Protein AF-A0A7S8DF41-F1 (afdb_monomer)

Foldseek 3Di:
DLPPVLVVLLVVQVVQWDWDAFPVRDTDTDHDLVNLLCVCVVPVVLVVVQCPQPPRDPDDSCCCSPWASVVQSVCSNVSHNNCVVVCVVVVCTCVNCVNVVSPDPPPPPPPPDDD

Sequence (115 aa):
MTTQFEISFRQWIPSVSKVGVNGFGEESKYVPATELTAYWCEEQLLHDIIDAINPVMSVPYQTITEQYLGVFSTLVYLGRPEAIRHFLALGMSDDVCLFALMNCPMNGTTSLTNS

pLDDT: mean 73.69, std 16.04, range [32.75, 87.62]

Organism: Fusarium culmorum (NCBI:txid5516)

Radius of gyration: 14.83 Å; Cα contacts (8 Å, |Δi|>4): 92; chains: 1; bounding box: 47×32×29 Å

Secondary structure (DSSP, 8-state):
-THHHHHHHHHHHHHH-EEEE-TTS-EEEE--HHHHHHHHHHS-HHHHHHHHSSSPP-S-HHHHHHHSHHHHHHHHHTT-GGGHHHHHHHT--HHHHHHHHTTS-----------

Mean predicted aligned error: 10.19 Å

Solvent-accessible surface area (backbone atoms only — not comparable to full-atom values): 7062 Å² total; per-residue (Å²): 133,72,61,63,63,34,50,53,51,57,66,47,47,76,81,62,46,41,84,43,67,37,97,83,73,45,83,40,77,43,69,53,67,70,57,53,50,49,59,46,65,72,66,55,50,55,57,58,54,46,66,66,29,83,75,70,65,91,67,60,67,64,54,38,67,74,42,26,44,63,55,44,52,50,26,34,66,71,71,41,57,70,56,47,58,58,34,63,75,68,68,55,30,32,90,68,39,55,73,57,59,61,66,55,81,87,74,84,70,83,74,80,76,86,129

Structure (mmCIF, N/CA/C/O backbone):
data_AF-A0A7S8DF41-F1
#
_entry.id   AF-A0A7S8DF41-F1
#
loop_
_atom_site.group_PDB
_atom_site.id
_atom_site.type_symbol
_atom_site.label_atom_id
_atom_site.label_alt_id
_atom_site.label_comp_id
_atom_site.label_asym_id
_atom_site.label_entity_id
_atom_site.label_seq_id
_atom_site.pdbx_PDB_ins_code
_atom_site.Cartn_x
_atom_site.Cartn_y
_atom_site.Cartn_z
_atom_site.occupancy
_atom_site.B_iso_or_equiv
_atom_site.auth_seq_id
_atom_site.auth_comp_id
_atom_site.auth_asym_id
_atom_site.auth_atom_id
_atom_site.pdbx_PDB_model_num
ATOM 1 N N . MET A 1 1 ? -0.322 -17.607 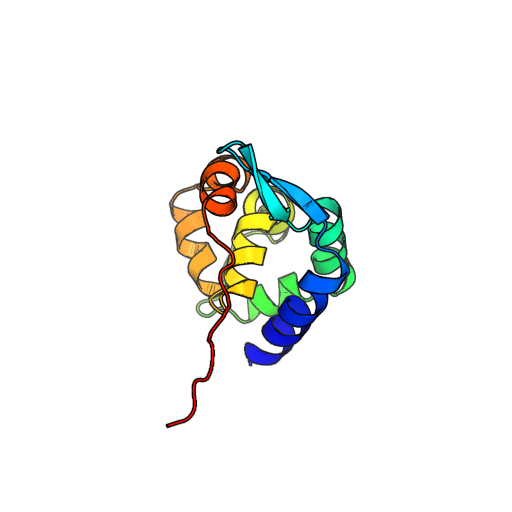-8.480 1.00 45.41 1 MET A N 1
ATOM 2 C CA . MET A 1 1 ? 0.055 -17.735 -7.052 1.00 45.41 1 MET A CA 1
ATOM 3 C C . MET A 1 1 ? -0.404 -16.533 -6.216 1.00 45.41 1 MET A C 1
ATOM 5 O O . MET A 1 1 ? -0.121 -16.485 -5.031 1.00 45.41 1 MET A O 1
ATOM 9 N N . THR A 1 2 ? -1.178 -15.611 -6.795 1.00 54.50 2 THR A N 1
ATOM 10 C CA . THR A 1 2 ? -1.554 -14.304 -6.233 1.00 54.50 2 THR A CA 1
ATOM 11 C C . THR A 1 2 ? -2.574 -14.361 -5.086 1.00 54.50 2 THR A C 1
ATOM 13 O O . THR A 1 2 ? -2.726 -13.424 -4.323 1.00 54.50 2 THR A O 1
ATOM 16 N N . THR A 1 3 ? -3.265 -15.486 -4.910 1.00 63.78 3 THR A N 1
ATOM 17 C CA . THR A 1 3 ? -4.477 -15.539 -4.083 1.00 63.78 3 THR A CA 1
ATOM 18 C C . THR A 1 3 ? -4.221 -15.601 -2.579 1.00 63.78 3 THR A C 1
ATOM 20 O O . THR A 1 3 ? -5.046 -15.122 -1.813 1.00 63.78 3 THR A O 1
ATOM 23 N N . GLN A 1 4 ? -3.117 -16.201 -2.118 1.00 71.19 4 GLN A N 1
ATOM 24 C CA . GLN A 1 4 ? -2.949 -16.467 -0.682 1.00 71.19 4 GLN A CA 1
ATOM 25 C C . GLN A 1 4 ? -2.671 -15.191 0.122 1.00 71.19 4 GLN A C 1
ATOM 27 O O . GLN A 1 4 ? -3.276 -14.998 1.172 1.00 71.19 4 GLN A O 1
ATOM 32 N N . PHE A 1 5 ? -1.805 -14.307 -0.377 1.00 73.38 5 PHE A N 1
ATOM 33 C CA . PHE A 1 5 ? -1.507 -13.044 0.302 1.00 73.38 5 PHE A CA 1
ATOM 34 C C . PHE A 1 5 ? -2.689 -12.070 0.233 1.00 73.38 5 PHE A C 1
ATOM 36 O O . PHE A 1 5 ? -2.978 -11.389 1.211 1.00 73.38 5 PHE A O 1
ATOM 43 N N . GLU A 1 6 ? -3.432 -12.054 -0.880 1.00 72.94 6 GLU A N 1
ATOM 44 C CA . GLU A 1 6 ? -4.657 -11.257 -1.017 1.00 72.94 6 GLU A CA 1
ATOM 45 C C . GLU A 1 6 ? -5.708 -11.682 0.013 1.00 72.94 6 GLU A C 1
ATOM 47 O O . GLU A 1 6 ? -6.349 -10.837 0.639 1.00 72.94 6 GLU A O 1
ATOM 52 N N . ILE A 1 7 ? -5.871 -12.995 0.216 1.00 74.19 7 ILE A N 1
ATOM 53 C CA . ILE A 1 7 ? -6.792 -13.549 1.214 1.00 74.19 7 ILE A CA 1
ATOM 54 C C . ILE A 1 7 ? -6.344 -13.163 2.627 1.00 74.19 7 ILE A C 1
ATOM 56 O O . ILE A 1 7 ? -7.168 -12.649 3.386 1.00 74.19 7 ILE A O 1
ATOM 60 N N . SER A 1 8 ? -5.063 -13.351 2.967 1.00 82.06 8 SER A N 1
ATOM 61 C CA . SER A 1 8 ? -4.524 -12.981 4.283 1.00 82.06 8 SER A CA 1
ATOM 62 C C . SER A 1 8 ? -4.703 -11.487 4.569 1.00 82.06 8 SER A C 1
ATOM 64 O O . SER A 1 8 ? -5.227 -11.118 5.620 1.00 82.06 8 SER A O 1
ATOM 66 N N . PHE A 1 9 ? -4.370 -10.624 3.606 1.00 83.75 9 PHE A N 1
ATOM 67 C CA . PHE A 1 9 ? -4.502 -9.176 3.757 1.00 83.75 9 PHE A CA 1
ATOM 68 C C . PHE A 1 9 ? -5.966 -8.747 3.935 1.00 83.75 9 PHE A C 1
ATOM 70 O O . PHE A 1 9 ? -6.296 -7.996 4.854 1.00 83.75 9 PHE A O 1
ATOM 77 N N . ARG A 1 10 ? -6.887 -9.278 3.117 1.00 83.19 10 ARG A N 1
ATOM 78 C CA . ARG A 1 10 ? -8.331 -8.998 3.236 1.00 83.19 10 ARG A CA 1
ATOM 79 C C . ARG A 1 10 ? -8.917 -9.448 4.574 1.00 83.19 10 ARG A C 1
ATOM 81 O O . ARG A 1 10 ? -9.821 -8.786 5.080 1.00 83.19 10 ARG A O 1
ATOM 88 N N . GLN A 1 11 ? -8.438 -10.561 5.128 1.00 85.94 11 GLN A N 1
ATOM 89 C CA . GLN A 1 11 ? -8.868 -11.064 6.437 1.00 85.94 11 GLN A CA 1
ATOM 90 C C . GLN A 1 11 ? -8.298 -10.246 7.599 1.00 85.94 11 GLN A C 1
ATOM 92 O O . GLN A 1 11 ? -8.946 -10.138 8.639 1.00 85.94 11 GLN A O 1
ATOM 97 N N . TRP A 1 12 ? -7.119 -9.653 7.416 1.00 86.31 12 TRP A N 1
ATOM 98 C CA . TRP A 1 12 ? -6.482 -8.789 8.403 1.00 86.31 12 TRP A CA 1
ATOM 99 C C . TRP A 1 12 ? -7.136 -7.398 8.483 1.00 86.31 12 TRP A C 1
ATOM 101 O O . TRP A 1 12 ? -7.343 -6.892 9.580 1.00 86.31 12 TRP A O 1
ATOM 111 N N . ILE A 1 13 ? -7.578 -6.803 7.366 1.00 84.94 13 ILE A N 1
ATOM 112 C CA . ILE A 1 13 ? -8.173 -5.446 7.358 1.00 84.94 13 ILE A CA 1
ATOM 113 C C . ILE A 1 13 ? -9.265 -5.221 8.428 1.00 84.94 13 ILE A C 1
ATOM 115 O O . ILE A 1 13 ? -9.203 -4.203 9.127 1.00 84.94 13 ILE A O 1
ATOM 119 N N . PRO A 1 14 ? -10.265 -6.109 8.610 1.00 83.44 14 PRO A N 1
ATOM 120 C CA . PRO A 1 14 ? -11.309 -5.909 9.610 1.00 83.44 14 PRO A CA 1
ATOM 121 C C . PRO A 1 14 ? -10.811 -5.818 11.058 1.00 83.44 14 PRO A C 1
ATOM 123 O O 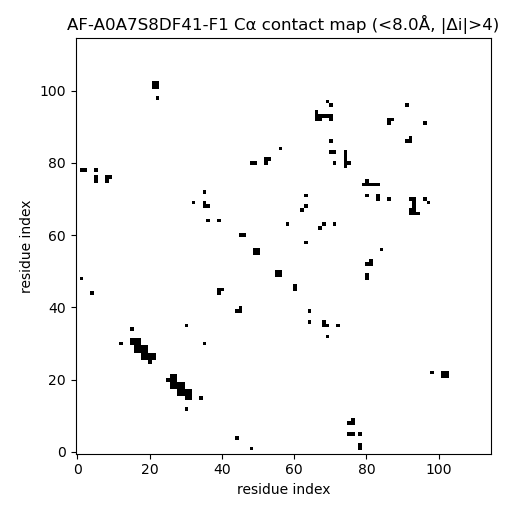. PRO A 1 14 ? -11.502 -5.200 11.866 1.00 83.44 14 PRO A O 1
ATOM 126 N N . SER A 1 15 ? -9.660 -6.413 11.400 1.00 86.56 15 SER A N 1
ATOM 127 C CA . SER A 1 15 ? -9.141 -6.419 12.778 1.00 86.56 15 SER A CA 1
ATOM 128 C C . SER A 1 15 ? -8.412 -5.126 13.157 1.00 86.56 15 SER A C 1
ATOM 130 O O . SER A 1 15 ? -8.347 -4.793 14.339 1.00 86.56 15 SER A O 1
ATOM 132 N N . VAL A 1 16 ? -7.915 -4.377 12.167 1.00 84.12 16 VAL A N 1
ATOM 133 C CA . VAL A 1 16 ? -7.121 -3.148 12.362 1.00 84.12 16 VAL A CA 1
ATOM 134 C C . VAL A 1 16 ? -7.815 -1.873 11.877 1.00 84.12 16 VAL A C 1
ATOM 136 O O . VAL A 1 16 ? -7.349 -0.762 12.143 1.00 84.12 16 VAL A O 1
ATOM 139 N N . SER A 1 17 ? -8.933 -2.012 11.160 1.00 82.44 17 SER A N 1
ATOM 140 C CA . SER A 1 17 ? -9.705 -0.878 10.648 1.00 82.44 17 SER A CA 1
ATOM 141 C C . SER A 1 17 ? -10.242 -0.007 11.785 1.00 82.44 17 SER A C 1
ATOM 143 O O . SER A 1 17 ? -10.887 -0.497 12.713 1.00 82.44 17 SER A O 1
ATOM 145 N N . LYS A 1 18 ? -10.045 1.306 11.672 1.00 82.69 18 LYS A N 1
ATOM 146 C CA . LYS A 1 18 ? -10.573 2.321 12.591 1.00 82.69 18 LYS A CA 1
ATOM 147 C C . LYS A 1 18 ? -11.682 3.114 11.912 1.00 82.69 18 LYS A C 1
ATOM 149 O O . LYS A 1 18 ? -11.723 3.218 10.689 1.00 82.69 18 LYS A O 1
ATOM 154 N N . VAL A 1 19 ? -12.592 3.665 12.710 1.00 85.12 19 VAL A N 1
ATOM 155 C CA . VAL A 1 19 ? -13.605 4.606 12.217 1.00 85.12 19 VAL A CA 1
ATOM 156 C C . VAL A 1 19 ? -12.966 5.988 12.127 1.00 85.12 19 VAL A C 1
ATOM 158 O O . VAL A 1 19 ? -12.316 6.437 13.070 1.00 85.12 19 VAL A O 1
ATOM 161 N N . GLY A 1 20 ? -13.130 6.639 10.984 1.00 80.50 20 GLY A N 1
ATOM 162 C CA . GLY A 1 20 ? -12.718 8.014 10.731 1.00 80.50 20 GLY A CA 1
ATOM 163 C C . GLY A 1 20 ? -13.789 8.757 9.949 1.00 80.50 20 GLY A C 1
ATOM 164 O O . GLY A 1 20 ? -14.840 8.202 9.640 1.00 80.50 20 GLY A O 1
ATOM 165 N N . VAL A 1 21 ? -13.511 10.015 9.625 1.00 76.50 21 VAL A N 1
ATOM 166 C CA . VAL A 1 21 ? -14.412 10.874 8.851 1.00 76.50 21 VAL A CA 1
ATOM 167 C C . VAL A 1 21 ? -13.792 11.107 7.477 1.00 76.50 21 VAL A C 1
ATOM 169 O O . VAL A 1 21 ? -12.617 11.468 7.391 1.00 76.50 21 VAL A O 1
ATOM 172 N N . ASN A 1 22 ? -14.549 10.856 6.409 1.00 79.06 22 ASN A N 1
ATOM 173 C CA . ASN A 1 22 ? -14.087 11.058 5.034 1.00 79.06 22 ASN A CA 1
ATOM 174 C C . ASN A 1 22 ? -14.170 12.542 4.609 1.00 79.06 22 ASN A C 1
ATOM 176 O O . ASN A 1 22 ? -14.633 13.406 5.356 1.00 79.06 22 ASN A O 1
ATOM 180 N N . GLY A 1 23 ? -13.762 12.841 3.371 1.00 70.19 23 GLY A N 1
ATOM 181 C CA . GLY A 1 23 ? -13.824 14.193 2.794 1.00 70.19 23 GLY A CA 1
ATOM 182 C C . GLY A 1 23 ? -15.237 14.778 2.629 1.00 70.19 23 GLY A C 1
ATOM 183 O O . GLY A 1 23 ? -15.365 15.954 2.296 1.00 70.19 23 GLY A O 1
ATOM 184 N N . PHE A 1 24 ? -16.285 13.988 2.880 1.00 75.25 24 PHE A N 1
ATOM 185 C CA . PHE A 1 24 ? -17.691 14.399 2.844 1.00 75.25 24 PHE A CA 1
ATOM 186 C C . PHE A 1 24 ? -18.315 14.544 4.240 1.00 75.25 24 PHE A C 1
ATOM 188 O O . PHE A 1 24 ? -19.498 14.858 4.350 1.00 75.25 24 PHE A O 1
ATOM 195 N N . GLY A 1 25 ? -17.536 14.352 5.310 1.00 78.94 25 GLY A N 1
ATOM 196 C CA . GLY A 1 25 ? -18.045 14.417 6.680 1.00 78.94 25 GLY A CA 1
ATOM 197 C C . GLY A 1 25 ? -18.762 13.145 7.145 1.00 78.94 25 GLY A C 1
ATOM 198 O O . GLY A 1 25 ? -19.373 13.157 8.211 1.00 78.94 25 GLY A O 1
ATOM 199 N N . GLU A 1 26 ? -18.694 12.057 6.377 1.00 83.62 26 GLU A N 1
ATOM 200 C CA . GLU A 1 2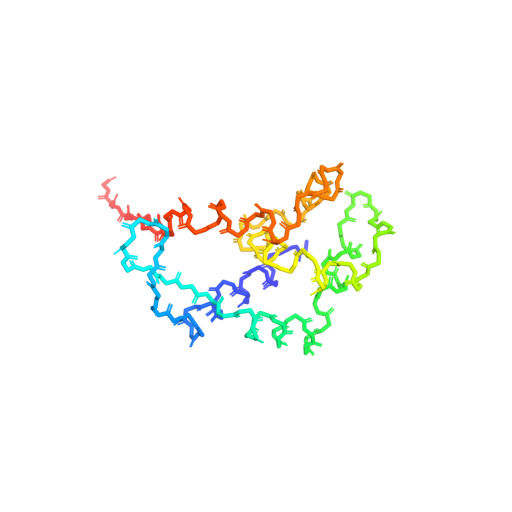6 ? -19.332 10.782 6.708 1.00 83.62 26 GLU A CA 1
ATOM 201 C C . GLU A 1 26 ? -18.362 9.853 7.444 1.00 83.62 26 GLU A C 1
ATOM 203 O O . G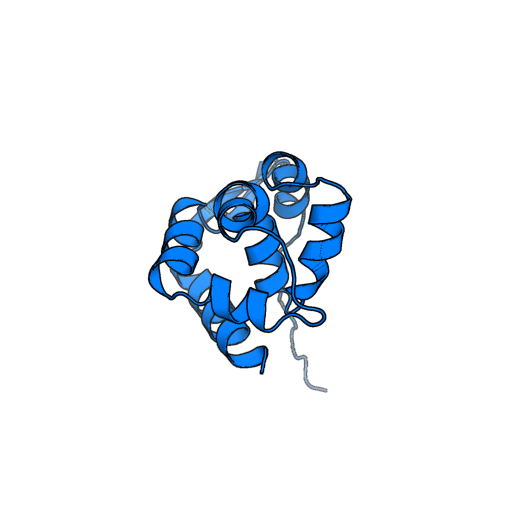LU A 1 26 ? -17.159 9.827 7.162 1.00 83.62 26 GLU A O 1
ATOM 208 N N . GLU A 1 27 ? -18.895 9.050 8.367 1.00 84.12 27 GLU A N 1
ATOM 209 C CA . GLU A 1 27 ? -18.117 8.005 9.024 1.00 84.12 27 GLU A CA 1
ATOM 210 C C . GLU A 1 27 ? -17.757 6.895 8.032 1.00 84.12 27 GLU A C 1
ATOM 212 O O . GLU A 1 27 ? -18.620 6.294 7.390 1.00 84.12 27 GLU A O 1
ATOM 217 N N . SER A 1 28 ? -16.468 6.588 7.938 1.0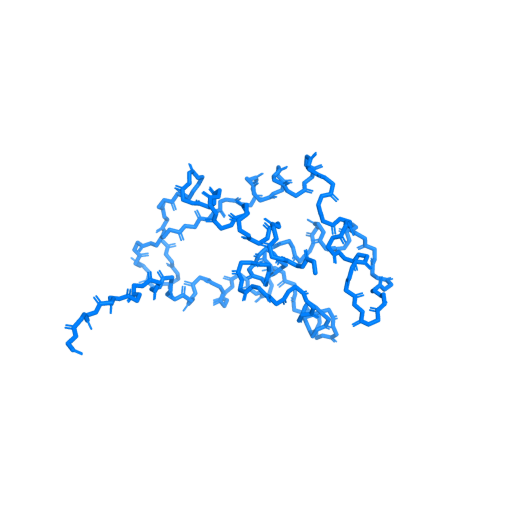0 80.06 28 SER A N 1
ATOM 218 C CA . SER A 1 28 ? -15.949 5.507 7.110 1.00 80.06 28 SER A CA 1
ATOM 219 C C . SER A 1 28 ? -14.859 4.740 7.846 1.00 80.06 28 SER A C 1
ATOM 221 O O . SER A 1 28 ? -14.158 5.274 8.710 1.00 80.06 28 SER A O 1
ATOM 223 N N . LYS A 1 29 ? -14.714 3.458 7.512 1.00 80.06 29 LYS A N 1
ATOM 224 C CA . LYS A 1 29 ? -13.631 2.629 8.041 1.00 80.06 29 LYS A CA 1
ATOM 225 C C . LYS A 1 29 ? -12.387 2.815 7.189 1.00 80.06 29 LYS A C 1
ATOM 227 O O . LYS A 1 29 ? -12.450 2.706 5.968 1.00 80.06 29 LYS A O 1
ATOM 232 N N . TYR A 1 30 ? -11.256 3.031 7.842 1.00 79.62 30 TYR A N 1
ATOM 233 C CA . TYR A 1 30 ? -9.958 3.132 7.191 1.00 79.62 30 TYR A CA 1
ATOM 234 C C . TYR A 1 30 ? -8.910 2.338 7.969 1.00 79.62 30 TYR A C 1
ATOM 236 O O . TYR A 1 30 ? -9.030 2.137 9.179 1.00 79.62 30 TYR A O 1
ATOM 244 N N . VAL A 1 31 ? -7.866 1.892 7.276 1.00 82.25 31 VAL A N 1
ATOM 245 C CA . VAL A 1 31 ? -6.692 1.292 7.916 1.00 82.25 31 VAL A CA 1
ATOM 246 C C . VAL A 1 31 ? -5.647 2.396 8.099 1.00 82.25 31 VAL A C 1
ATOM 248 O O . VAL A 1 31 ? -5.310 3.066 7.121 1.00 82.25 31 VAL A O 1
ATOM 251 N N . PRO A 1 32 ? -5.146 2.644 9.322 1.00 83.12 32 PRO A N 1
ATOM 252 C CA . PRO A 1 32 ? -4.097 3.634 9.539 1.00 83.12 32 PRO A CA 1
ATOM 253 C C . PRO A 1 32 ? -2.822 3.296 8.761 1.00 83.12 32 PRO A C 1
ATOM 255 O O . PRO A 1 32 ? -2.423 2.135 8.695 1.00 83.12 32 PRO A O 1
ATOM 258 N N . ALA A 1 33 ? -2.135 4.321 8.250 1.00 78.88 33 ALA A N 1
ATOM 259 C CA . ALA A 1 33 ? -0.881 4.142 7.514 1.00 78.88 33 ALA A CA 1
ATOM 260 C C . ALA A 1 33 ? 0.172 3.371 8.329 1.00 78.88 33 ALA A C 1
ATOM 262 O O . ALA A 1 33 ? 0.847 2.510 7.786 1.00 78.88 33 ALA A O 1
ATOM 263 N N . THR A 1 34 ? 0.244 3.602 9.644 1.00 82.00 34 THR A N 1
ATOM 264 C CA . THR A 1 34 ? 1.157 2.882 10.546 1.00 82.00 34 THR A CA 1
ATOM 265 C C . THR A 1 34 ? 0.910 1.374 10.573 1.00 82.00 34 THR A C 1
ATOM 267 O O . THR A 1 34 ? 1.865 0.609 10.626 1.00 82.00 34 THR A O 1
ATOM 270 N N . GLU A 1 35 ? -0.356 0.946 10.512 1.00 85.06 35 GLU A N 1
ATOM 271 C CA . GLU A 1 35 ? -0.723 -0.476 10.476 1.00 85.06 35 GLU A CA 1
ATOM 272 C C . GLU A 1 35 ? -0.356 -1.084 9.119 1.00 85.06 35 GLU A C 1
ATOM 274 O O . GLU A 1 35 ? 0.191 -2.181 9.063 1.00 85.06 35 GLU A O 1
ATOM 279 N N . LEU A 1 36 ? -0.606 -0.359 8.019 1.00 84.00 36 LEU A N 1
ATOM 280 C CA . LEU A 1 36 ? -0.196 -0.796 6.680 1.00 84.00 36 LEU A CA 1
ATOM 281 C C . LEU A 1 36 ? 1.324 -0.953 6.595 1.00 84.00 36 LEU A C 1
ATOM 283 O O . LEU A 1 36 ? 1.807 -1.967 6.101 1.00 84.00 36 LEU A O 1
ATOM 287 N N . THR A 1 37 ? 2.085 0.018 7.101 1.00 83.62 37 THR A N 1
ATOM 288 C CA . THR A 1 37 ? 3.547 -0.069 7.136 1.00 83.62 37 THR A CA 1
ATOM 289 C C . THR A 1 37 ? 4.011 -1.271 7.947 1.00 83.62 37 THR A C 1
ATOM 291 O O . THR A 1 37 ? 4.870 -2.001 7.468 1.00 83.62 37 THR A O 1
ATOM 294 N N . ALA A 1 38 ? 3.432 -1.521 9.124 1.00 84.44 38 ALA A N 1
ATOM 295 C CA . ALA A 1 38 ? 3.776 -2.695 9.924 1.00 84.44 38 ALA A CA 1
ATOM 296 C C . ALA A 1 38 ? 3.502 -4.003 9.162 1.00 84.44 38 ALA A C 1
ATOM 298 O O . ALA A 1 38 ? 4.406 -4.825 9.026 1.00 84.44 38 ALA A O 1
ATOM 299 N N . TYR A 1 39 ? 2.308 -4.146 8.575 1.00 84.69 39 TYR A N 1
ATOM 300 C CA . TYR A 1 39 ? 1.921 -5.336 7.810 1.00 84.69 39 TYR A CA 1
ATOM 301 C C . TYR A 1 39 ? 2.888 -5.631 6.653 1.00 84.69 39 TYR A C 1
ATOM 303 O O . TYR A 1 39 ? 3.370 -6.752 6.493 1.00 84.69 39 TYR A O 1
ATOM 311 N N . TRP A 1 40 ? 3.211 -4.611 5.854 1.00 84.44 40 TRP A N 1
ATOM 312 C CA . TRP A 1 40 ? 4.061 -4.786 4.676 1.00 84.44 40 TRP A CA 1
ATOM 313 C C . TRP A 1 40 ? 5.553 -4.920 5.002 1.00 84.44 40 TRP A C 1
ATOM 315 O O . TRP A 1 40 ? 6.270 -5.581 4.249 1.00 84.44 40 TRP A O 1
ATOM 325 N N . CYS A 1 41 ? 6.025 -4.322 6.100 1.00 77.69 41 CYS A N 1
ATOM 326 C CA . CYS A 1 41 ? 7.429 -4.392 6.514 1.00 77.69 41 CYS A CA 1
ATOM 327 C C . CYS A 1 41 ? 7.778 -5.679 7.277 1.00 77.69 41 CYS A C 1
ATOM 329 O O . CYS A 1 41 ? 8.914 -6.139 7.170 1.00 77.69 41 CYS A O 1
ATOM 331 N N . GLU A 1 42 ? 6.853 -6.257 8.048 1.00 73.19 42 GLU A N 1
ATOM 332 C CA . GLU A 1 42 ? 7.149 -7.434 8.878 1.00 73.19 42 GLU A CA 1
ATOM 333 C C . GLU A 1 42 ? 7.181 -8.742 8.078 1.00 73.19 42 GLU A C 1
ATOM 335 O O . GLU A 1 42 ? 8.006 -9.613 8.359 1.00 73.19 42 GLU A O 1
ATOM 340 N N . GLU A 1 43 ? 6.331 -8.888 7.059 1.00 65.44 43 GLU A N 1
ATOM 341 C CA . GLU A 1 43 ? 6.112 -10.198 6.433 1.00 65.44 43 GLU A CA 1
ATOM 342 C C . GLU A 1 43 ? 6.950 -10.459 5.164 1.00 65.44 43 GLU A C 1
ATOM 344 O O . GLU A 1 43 ? 6.789 -11.506 4.547 1.00 65.44 43 GLU A O 1
ATOM 349 N N . GLN A 1 44 ? 7.825 -9.536 4.729 1.00 71.25 44 GLN A N 1
ATOM 350 C CA . GLN A 1 44 ? 8.550 -9.575 3.430 1.00 71.25 44 GLN A CA 1
ATOM 351 C C . GLN A 1 44 ? 7.659 -9.749 2.176 1.00 71.25 44 GLN A C 1
ATOM 353 O O . GLN A 1 44 ? 8.153 -9.679 1.050 1.00 71.25 44 GLN A O 1
ATOM 358 N N . LEU A 1 45 ? 6.339 -9.873 2.351 1.00 79.06 45 LEU A N 1
ATOM 359 C CA . LEU A 1 45 ? 5.342 -10.111 1.311 1.00 79.06 45 LEU A CA 1
ATOM 360 C C . LEU A 1 45 ? 5.378 -9.073 0.198 1.00 79.06 45 LEU A C 1
ATOM 362 O O . LEU A 1 45 ? 5.099 -9.395 -0.952 1.00 79.06 45 LEU A O 1
ATOM 366 N N . LEU A 1 46 ? 5.713 -7.824 0.523 1.00 81.50 46 LEU A N 1
ATOM 367 C CA . LEU A 1 46 ? 5.805 -6.766 -0.474 1.00 81.50 46 LEU A CA 1
ATOM 368 C C . LEU A 1 46 ? 6.824 -7.120 -1.568 1.00 81.50 46 LEU A C 1
ATOM 370 O O . LEU A 1 46 ? 6.520 -6.941 -2.747 1.00 81.50 46 LEU A O 1
ATOM 374 N N . HIS A 1 47 ? 7.985 -7.675 -1.201 1.00 81.94 47 HIS A N 1
ATOM 375 C CA . HIS A 1 47 ? 8.998 -8.104 -2.168 1.00 81.94 47 HIS A CA 1
ATOM 376 C C . HIS A 1 47 ? 8.483 -9.271 -3.015 1.00 81.94 47 HIS A C 1
ATOM 378 O O . HIS A 1 47 ? 8.493 -9.173 -4.239 1.00 81.94 47 HIS A O 1
ATOM 384 N N . ASP A 1 48 ? 7.928 -10.305 -2.375 1.00 82.44 48 ASP A N 1
ATOM 385 C CA . ASP A 1 48 ? 7.399 -11.490 -3.063 1.00 82.44 48 ASP A CA 1
ATOM 386 C C . ASP A 1 48 ? 6.308 -11.137 -4.085 1.00 82.44 48 ASP A C 1
ATOM 388 O O . ASP A 1 48 ? 6.280 -11.675 -5.193 1.00 82.44 48 ASP A O 1
ATOM 392 N N . ILE A 1 49 ? 5.406 -10.214 -3.736 1.00 82.94 49 ILE A N 1
ATOM 393 C CA . ILE A 1 49 ? 4.335 -9.763 -4.634 1.00 82.94 49 ILE A CA 1
ATOM 394 C C . ILE A 1 49 ? 4.924 -9.003 -5.820 1.00 82.94 49 ILE A C 1
ATOM 396 O O . ILE A 1 49 ? 4.521 -9.243 -6.957 1.00 82.94 49 ILE A O 1
ATOM 400 N N . ILE A 1 50 ? 5.861 -8.088 -5.574 1.00 82.50 50 ILE A N 1
ATOM 401 C CA . ILE A 1 50 ? 6.470 -7.263 -6.623 1.00 82.50 50 ILE A CA 1
ATOM 402 C C . ILE A 1 50 ? 7.300 -8.112 -7.588 1.00 82.50 50 ILE A C 1
ATOM 404 O O . ILE A 1 50 ? 7.170 -7.933 -8.802 1.00 82.50 50 ILE A O 1
ATOM 408 N N . ASP A 1 51 ? 8.082 -9.056 -7.066 1.00 82.81 51 ASP A N 1
ATOM 409 C CA . ASP A 1 51 ? 8.871 -10.001 -7.860 1.00 82.81 51 ASP A CA 1
ATOM 410 C C . ASP A 1 51 ? 7.978 -10.959 -8.665 1.00 82.81 51 ASP A C 1
ATOM 412 O O . ASP A 1 51 ? 8.330 -11.363 -9.777 1.00 82.81 51 ASP A O 1
ATOM 416 N N . ALA A 1 52 ? 6.789 -11.290 -8.149 1.00 83.00 52 ALA A N 1
ATOM 417 C CA . ALA A 1 52 ? 5.813 -12.123 -8.846 1.00 83.00 52 ALA A CA 1
ATOM 418 C C . ALA A 1 52 ? 5.032 -11.389 -9.954 1.00 83.00 52 ALA A C 1
ATOM 420 O O . ALA A 1 52 ? 4.401 -12.048 -10.791 1.00 83.00 52 ALA A O 1
ATOM 421 N N . ILE A 1 53 ? 5.042 -10.050 -9.997 1.00 82.00 53 ILE A N 1
ATOM 422 C CA . ILE A 1 53 ? 4.404 -9.290 -11.082 1.00 82.00 53 ILE A CA 1
ATOM 423 C C . ILE A 1 53 ? 5.223 -9.480 -12.366 1.00 82.00 53 ILE A C 1
ATOM 425 O O . ILE A 1 53 ? 6.406 -9.164 -12.420 1.00 82.00 53 ILE A O 1
ATOM 429 N N . ASN A 1 54 ? 4.569 -9.927 -13.441 1.00 76.00 54 ASN A N 1
ATOM 430 C CA . ASN A 1 54 ? 5.186 -10.142 -14.754 1.00 76.00 54 ASN A CA 1
ATOM 431 C C . ASN A 1 54 ? 4.747 -9.054 -15.761 1.00 76.00 54 ASN A C 1
ATOM 433 O O . ASN A 1 54 ? 3.538 -8.827 -15.885 1.00 76.00 54 ASN A O 1
ATOM 437 N N . PRO A 1 55 ? 5.660 -8.401 -16.518 1.00 77.44 55 PRO A N 1
ATOM 438 C CA . PRO A 1 55 ? 7.137 -8.498 -16.464 1.00 77.44 55 PRO A CA 1
ATOM 439 C C . PRO A 1 55 ? 7.698 -8.011 -15.132 1.00 77.44 55 PRO A C 1
ATOM 441 O O . PRO A 1 55 ? 7.024 -7.241 -14.489 1.00 77.44 55 PRO A O 1
ATOM 444 N N . VAL A 1 56 ? 8.893 -8.394 -14.688 1.00 77.12 56 VAL A N 1
ATOM 445 C CA . VAL A 1 56 ? 9.397 -7.944 -13.369 1.00 77.12 56 VAL A CA 1
ATOM 446 C C . VAL A 1 56 ? 9.417 -6.410 -13.288 1.00 77.12 56 VAL A C 1
ATOM 448 O O . VAL A 1 56 ? 9.828 -5.733 -14.238 1.00 77.12 56 VAL A O 1
ATOM 451 N N . MET A 1 57 ? 8.909 -5.836 -12.192 1.00 75.75 57 MET A N 1
ATOM 452 C CA . MET A 1 57 ? 8.989 -4.389 -11.972 1.00 75.75 57 MET A CA 1
ATOM 453 C C . MET A 1 57 ? 10.400 -4.005 -11.538 1.00 75.75 57 MET A C 1
ATOM 455 O O . MET A 1 57 ? 10.916 -4.534 -10.567 1.00 75.75 57 MET A O 1
ATOM 459 N N . SER A 1 58 ? 11.001 -3.028 -12.213 1.00 72.38 58 SER A N 1
ATOM 460 C CA . SER A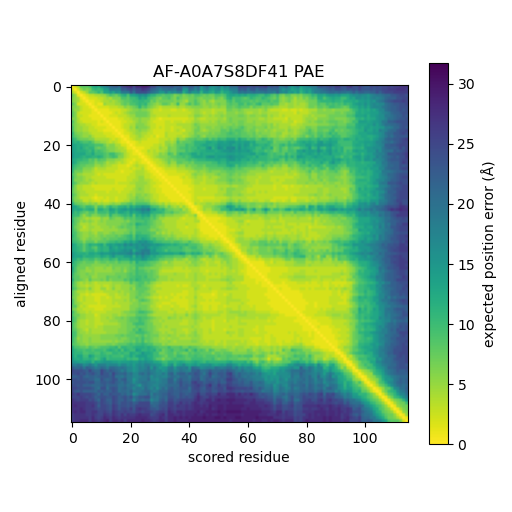 1 58 ? 12.333 -2.516 -11.857 1.00 72.38 58 SER A CA 1
ATOM 461 C C . SER A 1 58 ? 12.285 -1.364 -10.839 1.00 72.38 58 SER A C 1
ATOM 463 O O . SER A 1 58 ? 13.208 -0.552 -10.781 1.00 72.38 58 SER A O 1
ATOM 465 N N . VAL A 1 59 ? 11.186 -1.228 -10.094 1.00 71.94 59 VAL A N 1
ATOM 466 C CA . VAL A 1 59 ? 10.965 -0.098 -9.180 1.00 71.94 59 VAL A CA 1
ATOM 467 C C . VAL A 1 59 ? 11.563 -0.439 -7.816 1.00 71.94 59 VAL A C 1
ATOM 469 O O . VAL A 1 59 ? 11.323 -1.545 -7.333 1.00 71.94 59 VAL A O 1
ATOM 472 N N . PRO A 1 60 ? 12.315 0.476 -7.174 1.00 79.69 60 PRO A N 1
ATOM 473 C CA . PRO A 1 60 ? 12.831 0.229 -5.836 1.00 79.69 60 PRO A CA 1
ATOM 474 C C . PRO A 1 60 ? 11.687 -0.041 -4.856 1.00 79.69 60 PRO A C 1
ATOM 476 O O . PRO A 1 60 ? 10.740 0.741 -4.777 1.00 79.69 60 PRO A O 1
ATOM 479 N N . TYR A 1 61 ? 11.805 -1.104 -4.060 1.00 82.06 61 TYR A N 1
ATOM 480 C CA . TYR A 1 61 ? 10.850 -1.429 -2.992 1.00 82.06 61 TYR A CA 1
ATOM 481 C C . TYR A 1 61 ? 10.580 -0.239 -2.076 1.00 82.06 61 TYR A C 1
ATOM 483 O O . TYR A 1 61 ? 9.433 0.043 -1.740 1.00 82.06 61 TYR A O 1
ATOM 491 N N . GLN A 1 62 ? 11.641 0.516 -1.786 1.00 82.88 62 GLN A N 1
ATOM 492 C CA . GLN A 1 62 ? 11.594 1.731 -0.990 1.00 82.88 62 GLN A CA 1
ATOM 493 C C . GLN A 1 62 ? 10.615 2.771 -1.555 1.00 82.88 62 GLN A C 1
ATOM 495 O O . GLN A 1 62 ? 9.881 3.405 -0.804 1.00 82.88 62 GLN A O 1
ATOM 500 N N . THR A 1 63 ? 10.530 2.906 -2.882 1.00 84.75 63 THR A N 1
ATOM 501 C CA . THR A 1 63 ? 9.577 3.819 -3.527 1.00 84.75 63 THR A CA 1
ATOM 502 C C . THR A 1 63 ? 8.137 3.403 -3.248 1.00 84.75 63 THR A C 1
ATOM 504 O O . THR A 1 63 ? 7.296 4.256 -2.977 1.00 84.75 63 THR A O 1
ATOM 507 N N . ILE A 1 64 ? 7.844 2.101 -3.274 1.00 84.50 64 ILE A N 1
ATOM 508 C CA . ILE A 1 64 ? 6.495 1.608 -2.987 1.00 84.50 64 ILE A CA 1
ATOM 509 C C . ILE A 1 64 ? 6.174 1.787 -1.504 1.00 84.50 64 ILE A C 1
ATOM 511 O O . ILE A 1 64 ? 5.099 2.283 -1.189 1.00 84.50 64 ILE A O 1
ATOM 515 N N . THR A 1 65 ? 7.103 1.471 -0.601 1.00 82.38 65 THR A N 1
ATOM 516 C CA . THR A 1 65 ? 6.876 1.607 0.846 1.00 82.38 65 THR A CA 1
ATOM 517 C C . THR A 1 65 ? 6.752 3.051 1.322 1.00 82.38 65 THR A C 1
ATOM 519 O O . THR A 1 65 ? 6.044 3.299 2.292 1.00 82.38 65 THR A O 1
ATOM 522 N N . GLU A 1 66 ? 7.429 4.000 0.670 1.00 83.31 66 GLU A N 1
ATOM 523 C CA . GLU A 1 66 ? 7.437 5.405 1.101 1.00 83.31 66 GLU A CA 1
ATOM 524 C C . GLU A 1 66 ? 6.372 6.262 0.413 1.00 83.31 66 GLU A C 1
ATOM 526 O O . GLU A 1 66 ? 5.883 7.207 1.022 1.00 83.31 66 GLU A O 1
ATOM 531 N N . GLN A 1 67 ? 6.030 5.972 -0.848 1.00 83.31 67 GLN A N 1
ATOM 532 C CA . GLN A 1 67 ? 5.211 6.881 -1.662 1.00 83.31 67 GLN A CA 1
ATOM 533 C C . GLN A 1 67 ? 3.945 6.246 -2.234 1.00 83.31 67 GLN A C 1
ATOM 535 O O . GLN A 1 67 ? 3.050 6.977 -2.645 1.00 83.31 67 GLN A O 1
ATOM 540 N N . TYR A 1 68 ? 3.851 4.919 -2.319 1.00 86.19 68 TYR A N 1
ATOM 541 C CA . TYR A 1 68 ? 2.724 4.246 -2.979 1.00 86.19 68 TYR A CA 1
ATOM 542 C C . TYR A 1 68 ? 2.136 3.128 -2.120 1.00 86.19 68 TYR A C 1
ATOM 544 O O . TYR A 1 68 ? 1.517 2.204 -2.648 1.00 86.19 68 TYR A O 1
ATOM 552 N N . LEU A 1 69 ? 2.350 3.163 -0.808 1.00 86.56 69 LEU A N 1
ATOM 553 C CA . LEU A 1 69 ? 1.992 2.075 0.088 1.00 86.56 69 LEU A CA 1
ATOM 554 C C . LEU A 1 69 ? 0.474 1.916 0.179 1.00 86.56 69 LEU A C 1
ATOM 556 O O . LEU A 1 69 ? -0.032 0.795 0.137 1.00 86.56 69 LEU A O 1
ATOM 560 N N . GLY A 1 70 ? -0.267 3.018 0.259 1.00 84.00 70 GLY A N 1
ATOM 561 C CA . GLY A 1 70 ? -1.729 3.039 0.273 1.00 84.00 70 GLY A CA 1
ATOM 562 C C . GLY A 1 70 ? -2.334 2.605 -1.063 1.00 84.00 70 GLY A C 1
ATOM 563 O O . GLY A 1 70 ? -3.239 1.761 -1.091 1.00 84.00 70 GLY A O 1
ATOM 564 N N . VAL A 1 71 ? -1.802 3.117 -2.175 1.00 85.44 71 VAL A N 1
ATOM 565 C CA . VAL A 1 71 ? -2.185 2.695 -3.531 1.00 85.44 71 VAL A CA 1
ATOM 566 C C . VAL A 1 71 ? -1.930 1.199 -3.703 1.00 85.44 71 VAL A C 1
ATOM 568 O O . VAL A 1 71 ? -2.842 0.458 -4.067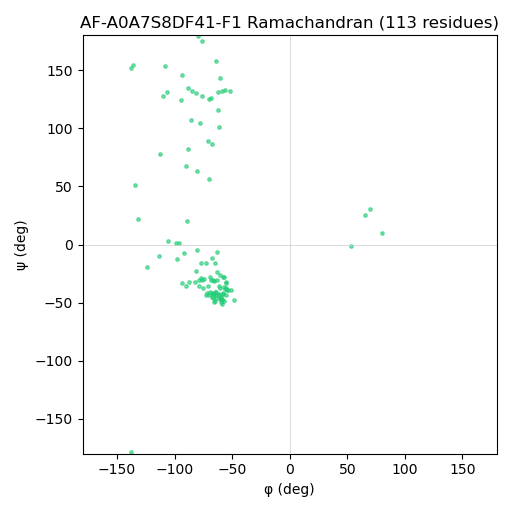 1.00 85.44 71 VAL A O 1
ATOM 571 N N . PHE A 1 72 ? -0.726 0.730 -3.380 1.00 87.62 72 PHE A N 1
ATOM 572 C CA . PHE A 1 72 ? -0.350 -0.677 -3.470 1.00 87.62 72 PHE A CA 1
ATOM 573 C C . PHE A 1 72 ? -1.248 -1.559 -2.598 1.00 87.62 72 PHE A C 1
ATOM 575 O O . PHE A 1 72 ? -1.817 -2.527 -3.097 1.00 87.62 72 PHE A O 1
ATOM 582 N N . SER A 1 73 ? -1.466 -1.179 -1.338 1.00 85.31 73 SER A N 1
ATOM 583 C CA . SER A 1 73 ? -2.366 -1.886 -0.417 1.00 85.31 73 SER A CA 1
ATOM 584 C C . SER A 1 73 ? -3.774 -2.019 -0.988 1.00 85.31 73 SER A C 1
ATOM 586 O O . SER A 1 73 ? -4.377 -3.089 -0.934 1.00 85.31 73 SER A O 1
ATOM 588 N N . THR A 1 74 ? -4.300 -0.950 -1.587 1.00 84.88 74 THR A N 1
ATOM 589 C CA . THR A 1 74 ? -5.619 -0.984 -2.230 1.00 84.88 74 THR A CA 1
ATOM 590 C C . THR A 1 74 ? -5.622 -1.940 -3.415 1.00 84.88 74 THR A C 1
ATOM 592 O O . THR A 1 74 ? -6.553 -2.722 -3.584 1.00 84.88 74 THR A O 1
ATOM 595 N N . LEU A 1 75 ? -4.584 -1.910 -4.242 1.00 86.19 75 LEU A N 1
ATOM 596 C CA . LEU A 1 75 ? -4.488 -2.779 -5.407 1.00 86.19 75 LEU A CA 1
ATOM 597 C C . LEU A 1 75 ? -4.383 -4.256 -5.020 1.00 86.19 75 LEU A C 1
ATOM 599 O O . LEU A 1 75 ? -5.069 -5.082 -5.621 1.00 86.19 75 LEU A O 1
ATOM 603 N N . VAL A 1 76 ? -3.618 -4.585 -3.976 1.00 85.75 76 VAL A N 1
ATOM 604 C CA . VAL A 1 76 ? -3.611 -5.927 -3.373 1.00 85.75 76 VAL A CA 1
ATOM 605 C C . VAL A 1 76 ? -5.005 -6.269 -2.854 1.00 85.75 76 VAL A C 1
ATOM 607 O O . VAL A 1 76 ? -5.529 -7.340 -3.159 1.00 85.75 76 VAL A O 1
ATOM 610 N N . TYR A 1 77 ? -5.658 -5.358 -2.127 1.00 83.50 77 TYR A N 1
ATOM 611 C CA . TYR A 1 77 ? -7.025 -5.581 -1.662 1.00 83.50 77 TYR A CA 1
ATOM 612 C C . TYR A 1 77 ? -7.982 -5.862 -2.823 1.00 83.50 77 TYR A C 1
ATOM 614 O O . TYR A 1 77 ? -8.851 -6.714 -2.690 1.00 83.50 77 TYR A O 1
ATOM 622 N N . LEU A 1 78 ? -7.818 -5.225 -3.980 1.00 82.19 78 LEU A N 1
ATOM 623 C CA . LEU A 1 78 ? -8.633 -5.455 -5.176 1.00 82.19 78 LEU A CA 1
ATOM 624 C C . LEU A 1 78 ? -8.212 -6.696 -5.987 1.00 82.19 78 LEU A C 1
ATOM 626 O O . LEU A 1 78 ? -8.913 -7.057 -6.933 1.00 82.19 78 LEU A O 1
ATOM 630 N N . GLY A 1 79 ? -7.123 -7.369 -5.606 1.00 83.12 79 GLY A N 1
ATOM 631 C CA . GLY A 1 79 ? -6.554 -8.512 -6.326 1.00 83.12 79 GLY A CA 1
ATOM 632 C C . GLY A 1 79 ? -5.926 -8.134 -7.669 1.00 83.12 79 GLY A C 1
ATOM 633 O O . GLY A 1 79 ? -6.004 -8.895 -8.631 1.00 83.12 79 GLY A O 1
ATOM 634 N N . ARG A 1 80 ? -5.403 -6.905 -7.768 1.00 85.62 80 ARG A N 1
ATOM 635 C CA . ARG A 1 80 ? -4.771 -6.340 -8.973 1.00 85.62 80 ARG A CA 1
ATOM 636 C C . ARG A 1 80 ? -3.450 -5.623 -8.659 1.00 85.62 80 ARG A C 1
ATOM 638 O O . ARG A 1 80 ? -3.292 -4.457 -9.040 1.00 85.62 80 ARG A O 1
ATOM 645 N N . PRO A 1 81 ? -2.500 -6.254 -7.944 1.00 85.06 81 PRO A N 1
ATOM 646 C CA . PRO A 1 81 ? -1.232 -5.616 -7.580 1.00 85.06 81 PRO A CA 1
ATOM 647 C C . PRO A 1 81 ? -0.431 -5.123 -8.800 1.00 85.06 81 PRO A C 1
ATOM 649 O O . PRO A 1 81 ? 0.276 -4.124 -8.712 1.00 85.06 81 PRO A O 1
ATOM 652 N N . GLU A 1 82 ? -0.590 -5.746 -9.970 1.00 85.94 82 GLU A N 1
ATOM 653 C CA . GLU A 1 82 ? 0.067 -5.369 -11.226 1.00 85.94 82 GLU A CA 1
ATOM 654 C C . GLU A 1 82 ? -0.321 -3.979 -11.750 1.00 85.94 82 GLU A C 1
ATOM 656 O O . GLU A 1 82 ? 0.458 -3.350 -12.475 1.00 85.94 82 GLU A O 1
ATOM 661 N N . ALA A 1 83 ? -1.495 -3.468 -11.363 1.00 86.25 83 ALA A N 1
ATOM 662 C CA . ALA A 1 83 ? -1.973 -2.158 -11.793 1.00 86.25 83 ALA A CA 1
ATOM 663 C C . ALA A 1 83 ? -1.139 -1.001 -11.217 1.00 86.25 83 ALA A C 1
ATOM 665 O O . ALA A 1 83 ? -1.234 0.122 -11.718 1.00 86.25 83 ALA A O 1
ATOM 666 N N . ILE A 1 84 ? -0.267 -1.266 -10.236 1.00 86.44 84 ILE A N 1
ATOM 667 C CA . ILE A 1 84 ? 0.630 -0.271 -9.632 1.00 86.44 84 ILE A CA 1
ATOM 668 C C . ILE A 1 84 ? 1.530 0.398 -10.678 1.00 86.44 84 ILE A C 1
ATOM 670 O O . ILE A 1 84 ? 1.861 1.573 -10.558 1.00 86.44 84 ILE A O 1
ATOM 674 N N . ARG A 1 85 ? 1.832 -0.304 -11.779 1.00 86.00 85 ARG A N 1
ATOM 675 C CA . ARG A 1 85 ? 2.557 0.234 -12.942 1.00 86.00 85 ARG A CA 1
ATOM 676 C C . ARG A 1 85 ? 1.924 1.495 -13.508 1.00 86.00 85 ARG A C 1
ATOM 678 O O . ARG A 1 85 ? 2.642 2.393 -13.933 1.00 86.00 85 ARG A O 1
ATOM 685 N N . HIS A 1 86 ? 0.595 1.550 -13.545 1.00 85.31 86 HIS A N 1
ATOM 686 C CA . HIS A 1 86 ? -0.120 2.700 -14.085 1.00 85.31 86 HIS A CA 1
ATOM 687 C C . HIS A 1 86 ? 0.045 3.913 -13.173 1.00 85.31 86 HIS A C 1
ATOM 689 O O . HIS A 1 86 ? 0.304 5.007 -13.659 1.00 85.31 86 HIS A O 1
ATOM 695 N N . PHE A 1 87 ? -0.022 3.709 -11.858 1.00 84.69 87 PHE A N 1
ATOM 696 C CA . PHE A 1 87 ? 0.183 4.770 -10.873 1.00 84.69 87 PHE A CA 1
ATOM 697 C C . PHE A 1 87 ? 1.625 5.275 -10.886 1.00 84.69 87 PHE A C 1
ATOM 699 O O . PHE A 1 87 ? 1.843 6.483 -10.911 1.00 84.69 87 PHE A O 1
ATOM 706 N N . LEU A 1 88 ? 2.593 4.361 -10.980 1.00 84.12 88 LEU A N 1
ATOM 707 C CA . LEU A 1 88 ? 4.011 4.688 -11.126 1.00 84.12 88 LEU A CA 1
ATOM 708 C C . LEU A 1 88 ? 4.296 5.473 -12.415 1.00 84.12 88 LEU A C 1
ATOM 710 O O . LEU A 1 88 ? 5.023 6.460 -12.382 1.00 84.12 88 LEU A O 1
ATOM 714 N N . ALA A 1 89 ? 3.700 5.078 -13.544 1.00 84.50 89 ALA A N 1
ATOM 715 C CA . ALA A 1 89 ? 3.869 5.778 -14.819 1.00 84.50 89 ALA A CA 1
ATOM 716 C C . ALA A 1 89 ? 3.245 7.185 -14.819 1.00 84.50 89 ALA A C 1
ATOM 718 O O . ALA A 1 89 ? 3.729 8.070 -15.521 1.00 84.50 89 ALA A O 1
ATOM 719 N N . LEU A 1 90 ? 2.174 7.384 -14.046 1.00 81.94 90 LEU A N 1
ATOM 720 C CA . LEU A 1 90 ? 1.462 8.658 -13.934 1.00 81.94 90 LEU A CA 1
ATOM 721 C C . LEU A 1 90 ? 1.973 9.543 -12.784 1.00 81.94 90 LEU A C 1
ATOM 723 O O . LEU A 1 90 ? 1.536 10.685 -12.672 1.00 81.94 90 LEU A O 1
ATOM 727 N N . GLY A 1 91 ? 2.866 9.037 -11.927 1.00 80.06 91 GLY A N 1
ATOM 728 C CA . GLY A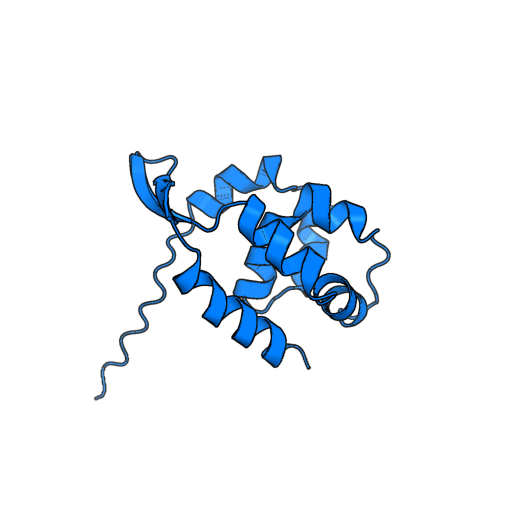 1 91 ? 3.327 9.747 -10.730 1.00 80.06 91 GLY A CA 1
ATOM 729 C C . GLY A 1 91 ? 2.227 9.978 -9.686 1.00 80.06 91 GLY A C 1
ATOM 730 O O . GLY A 1 91 ? 2.298 10.938 -8.922 1.00 80.06 91 GLY A O 1
ATOM 731 N N . MET A 1 92 ? 1.184 9.142 -9.672 1.00 78.88 92 MET A N 1
ATOM 732 C CA . MET A 1 92 ? 0.057 9.263 -8.738 1.00 78.88 92 MET A CA 1
ATOM 733 C C . MET A 1 92 ? 0.360 8.498 -7.446 1.00 78.88 92 MET A C 1
ATOM 735 O O . MET A 1 92 ? -0.038 7.341 -7.296 1.00 78.88 92 MET A O 1
ATOM 739 N N . SER A 1 93 ? 1.104 9.142 -6.549 1.00 77.25 93 SER A N 1
ATOM 740 C CA . SER A 1 93 ? 1.478 8.627 -5.226 1.00 77.25 93 SER A CA 1
ATOM 741 C C . SER A 1 93 ? 0.326 8.692 -4.219 1.00 77.25 93 SER A C 1
ATOM 743 O O . SER A 1 93 ? -0.736 9.250 -4.503 1.00 77.25 93 SER A O 1
ATOM 745 N N . ASP A 1 94 ? 0.541 8.160 -3.018 1.00 72.69 94 ASP A N 1
ATOM 746 C CA . ASP A 1 94 ? -0.401 8.221 -1.900 1.00 72.69 94 ASP A CA 1
ATOM 747 C C . ASP A 1 94 ? -0.815 9.658 -1.567 1.00 72.69 94 ASP A C 1
ATOM 749 O O . ASP A 1 94 ? -1.995 9.897 -1.351 1.00 72.69 94 ASP A O 1
ATOM 753 N N . ASP A 1 95 ? 0.098 10.631 -1.615 1.00 65.81 95 ASP A N 1
ATOM 754 C CA . ASP A 1 95 ? -0.219 12.047 -1.360 1.00 65.81 95 ASP A CA 1
ATOM 755 C C . ASP A 1 95 ? -1.196 12.630 -2.393 1.00 65.81 95 ASP A C 1
ATOM 757 O O . ASP A 1 95 ? -2.004 13.510 -2.089 1.00 65.81 95 ASP A O 1
ATOM 761 N N . VAL A 1 96 ? -1.144 12.117 -3.624 1.00 57.31 96 VAL A N 1
ATOM 762 C CA . VAL A 1 96 ? -2.025 12.513 -4.730 1.00 57.31 96 VAL A CA 1
ATOM 763 C C . VAL A 1 96 ? -3.320 11.690 -4.716 1.00 57.31 96 VAL A C 1
ATOM 765 O O . VAL A 1 96 ? -4.387 12.185 -5.081 1.00 57.31 96 VAL A O 1
ATOM 768 N N . CYS A 1 97 ? -3.247 10.434 -4.270 1.00 52.12 97 CYS A N 1
ATOM 769 C CA . CYS A 1 97 ? -4.321 9.447 -4.347 1.00 52.12 97 CYS A CA 1
ATOM 770 C C . CYS A 1 97 ? -5.136 9.303 -3.045 1.00 52.12 97 CYS A C 1
ATOM 772 O O . CYS A 1 97 ? -6.230 8.728 -3.083 1.00 52.12 97 CYS A O 1
ATOM 774 N N . LEU A 1 98 ? -4.680 9.866 -1.914 1.00 48.75 98 LEU A N 1
ATOM 775 C CA . LEU A 1 98 ? -5.411 9.895 -0.634 1.00 48.75 98 LEU A CA 1
ATOM 776 C C . LEU A 1 98 ? -6.805 10.516 -0.806 1.00 48.75 98 LEU A C 1
ATOM 778 O O . LEU A 1 98 ? -7.770 10.087 -0.175 1.00 48.75 98 LEU A O 1
ATOM 782 N N . PHE A 1 99 ? -6.922 11.477 -1.727 1.00 37.69 99 PHE A N 1
ATOM 783 C CA . PHE A 1 99 ? -8.187 12.112 -2.086 1.00 37.69 99 PHE A CA 1
ATOM 784 C C . PHE A 1 99 ? -9.154 11.185 -2.838 1.00 37.69 99 PHE A C 1
ATOM 786 O O . PHE A 1 99 ? -10.363 11.371 -2.745 1.00 37.69 99 PHE A O 1
ATOM 793 N N . ALA A 1 100 ? -8.657 10.189 -3.575 1.00 37.00 100 ALA A N 1
ATOM 794 C CA . ALA A 1 100 ? -9.488 9.291 -4.376 1.00 37.00 100 ALA A CA 1
ATOM 795 C C . ALA A 1 100 ? -9.935 8.045 -3.593 1.00 37.00 100 ALA A C 1
ATOM 797 O O . ALA A 1 100 ? -11.066 7.592 -3.761 1.00 37.00 100 ALA A O 1
ATOM 798 N N . LEU A 1 101 ? -9.089 7.513 -2.702 1.00 42.28 101 LEU A N 1
ATOM 799 C CA . LEU A 1 101 ? -9.401 6.301 -1.931 1.00 42.28 101 LEU A CA 1
ATOM 800 C C . LEU A 1 101 ? -10.379 6.546 -0.778 1.00 42.28 101 LEU A C 1
ATOM 802 O O . LEU A 1 101 ? -11.203 5.677 -0.501 1.00 42.28 101 LEU A O 1
ATOM 806 N N . MET A 1 102 ? -10.379 7.740 -0.172 1.00 40.25 102 MET A N 1
ATOM 807 C CA . MET A 1 102 ? -11.424 8.123 0.791 1.00 40.25 102 MET A CA 1
ATOM 808 C C . MET A 1 102 ? -12.826 8.232 0.166 1.00 40.25 102 MET A C 1
ATOM 810 O O . MET A 1 102 ? -13.816 8.222 0.896 1.00 40.25 102 MET A O 1
ATOM 814 N N . ASN A 1 103 ? -12.912 8.295 -1.168 1.00 37.31 103 ASN A N 1
ATOM 815 C CA . ASN A 1 103 ? -14.165 8.377 -1.920 1.00 37.31 103 ASN A CA 1
ATOM 816 C C . ASN A 1 103 ? -14.621 7.024 -2.486 1.00 37.31 103 ASN A C 1
ATOM 818 O O . ASN A 1 103 ? -15.649 6.971 -3.159 1.00 37.31 103 ASN A O 1
ATOM 822 N N . CYS A 1 104 ? -13.891 5.932 -2.235 1.00 32.75 104 CYS A N 1
ATOM 823 C CA . CYS A 1 104 ? -14.351 4.593 -2.587 1.00 32.75 104 CYS A CA 1
ATOM 824 C C . CYS A 1 104 ? -15.227 4.047 -1.449 1.00 32.75 104 CYS A C 1
ATOM 826 O O . CYS A 1 104 ? -14.692 3.682 -0.399 1.00 32.75 104 CYS A O 1
ATOM 828 N N . PRO A 1 105 ? -16.560 3.949 -1.619 1.00 34.62 105 PRO A N 1
ATOM 829 C CA . PRO A 1 105 ? -17.385 3.249 -0.652 1.00 34.62 105 PRO A CA 1
ATOM 830 C C . PRO A 1 105 ? -16.941 1.785 -0.622 1.00 34.62 105 PRO A C 1
ATOM 832 O O . PRO A 1 105 ? -17.092 1.053 -1.601 1.00 34.62 105 PRO A O 1
ATOM 835 N N . MET A 1 106 ? -16.413 1.343 0.519 1.00 44.66 106 MET A N 1
ATOM 836 C CA . MET A 1 106 ? -16.180 -0.070 0.835 1.00 44.66 106 MET A CA 1
ATOM 837 C C . MET A 1 106 ? -17.528 -0.781 1.048 1.00 44.66 106 MET A C 1
ATOM 839 O O . MET A 1 106 ? -17.787 -1.358 2.100 1.00 44.66 106 MET A O 1
ATOM 843 N N . ASN A 1 107 ? -18.423 -0.731 0.058 1.00 39.19 107 ASN A N 1
ATOM 844 C CA . ASN A 1 107 ? -19.673 -1.482 0.056 1.00 39.19 107 ASN A CA 1
ATOM 845 C C . ASN A 1 107 ? -19.445 -2.843 -0.608 1.00 39.19 107 ASN A C 1
ATOM 847 O O . ASN A 1 107 ? -19.961 -3.160 -1.676 1.00 39.19 107 ASN A O 1
ATOM 851 N N . GLY A 1 108 ? -18.654 -3.672 0.070 1.00 41.12 108 GLY A N 1
ATOM 852 C CA . GLY A 1 108 ? -18.624 -5.112 -0.147 1.00 41.12 108 GLY A CA 1
ATOM 853 C C . GLY A 1 108 ? -19.781 -5.786 0.589 1.00 41.12 108 GLY A C 1
ATOM 854 O O . GLY A 1 108 ? -19.552 -6.565 1.506 1.00 41.12 108 GLY A O 1
ATOM 855 N N . THR A 1 109 ? -21.024 -5.480 0.220 1.00 38.16 109 THR A N 1
ATOM 856 C CA . THR A 1 109 ? -22.187 -6.306 0.574 1.00 38.16 109 THR A CA 1
ATOM 857 C C . THR A 1 109 ? -22.740 -6.932 -0.697 1.00 38.16 109 THR A C 1
ATOM 859 O O . THR A 1 109 ? -23.763 -6.521 -1.236 1.00 38.16 109 THR A O 1
ATOM 862 N N . THR A 1 110 ? -22.080 -7.983 -1.188 1.00 40.16 110 THR A N 1
ATOM 863 C CA . THR A 1 110 ? -22.788 -8.961 -2.018 1.00 40.16 110 THR A CA 1
ATOM 864 C C . THR A 1 110 ? -23.726 -9.730 -1.100 1.00 40.16 110 THR A C 1
ATOM 866 O O . THR A 1 110 ? -23.356 -10.739 -0.500 1.00 40.16 110 THR A O 1
ATOM 869 N N . SER A 1 111 ? -24.939 -9.202 -0.958 1.00 36.59 111 SER A N 1
ATOM 870 C CA . SER A 1 111 ? -26.090 -9.968 -0.507 1.00 36.59 111 SER A CA 1
ATOM 871 C C . SER A 1 111 ? -26.319 -11.085 -1.527 1.00 36.59 111 SER A C 1
ATOM 873 O O . SER A 1 111 ? -26.816 -10.847 -2.627 1.00 36.59 111 SER A O 1
ATOM 875 N N . LEU A 1 112 ? -25.888 -12.300 -1.190 1.00 42.22 112 LEU A N 1
ATOM 876 C CA . LEU A 1 112 ? -26.361 -13.522 -1.830 1.00 42.22 112 LEU A CA 1
ATOM 877 C C . LEU A 1 112 ? -27.834 -13.699 -1.444 1.00 42.22 112 LEU A C 1
ATOM 879 O O . LEU A 1 112 ? -28.161 -14.366 -0.464 1.00 42.22 112 LEU A O 1
ATOM 883 N N . THR A 1 113 ? -28.736 -13.078 -2.199 1.00 42.97 113 THR A N 1
ATOM 884 C CA . THR A 1 113 ? -30.137 -13.494 -2.214 1.00 42.97 113 THR A CA 1
ATOM 885 C C . THR A 1 113 ? -30.245 -14.739 -3.081 1.00 42.97 113 THR A C 1
ATOM 887 O O . THR A 1 113 ? -30.170 -14.662 -4.305 1.00 42.97 113 THR A O 1
ATOM 890 N N . ASN A 1 114 ? -30.404 -15.882 -2.416 1.00 44.56 114 ASN A N 1
ATOM 891 C CA . ASN A 1 114 ? -30.950 -17.097 -3.006 1.00 44.56 114 ASN A CA 1
ATOM 892 C C . ASN A 1 114 ? -32.289 -16.789 -3.693 1.00 44.56 114 ASN A C 1
ATOM 894 O O . ASN A 1 114 ? -33.170 -16.185 -3.074 1.00 44.56 114 ASN A O 1
ATOM 898 N N . SER A 1 115 ? -32.463 -17.262 -4.924 1.00 48.00 115 SER A N 1
ATOM 899 C CA . SER A 1 115 ? -33.749 -17.677 -5.504 1.00 48.00 115 SER A CA 1
ATOM 900 C C . SER A 1 115 ? -33.486 -18.650 -6.642 1.00 48.00 115 SER A C 1
ATOM 902 O O . SER A 1 115 ? -32.601 -18.341 -7.470 1.00 48.00 115 SER A O 1
#

Nearest PDB structures (foldseek):
  5yw5-assembly2_B  TM=2.849E-01  e=1.758E+00  Francisella tularensis
  4m0k-assembly2_D  TM=3.846E-01  e=6.779E+00  Rhodothermus marinus DSM 4252
  7egp-assembly1_N  TM=2.750E-01  e=9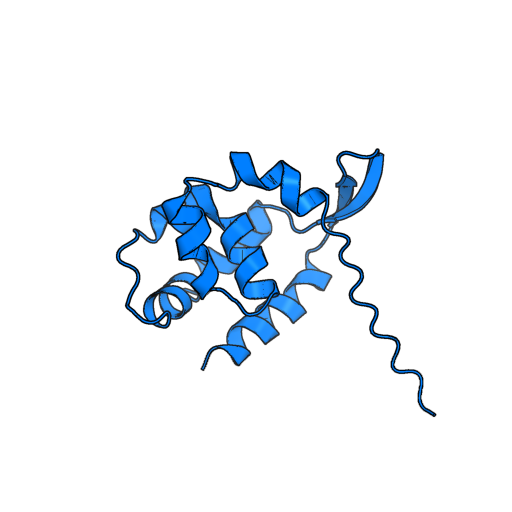.213E+00  Saccharomyces cerevisiae S288C